Protein AF-A0A4R3TFW7-F1 (afdb_monomer)

Foldseek 3Di:
DAAAAEEQEEEDPPCPQVVVSVVVRVVVCVVNVHYYDYQYPNDPVSLVDDDDDDPRYDYDYTYDDDPNHGPPSD

Radius of gyration: 12.84 Å; Cα contacts (8 Å, |Δi|>4): 113; chains: 1; bounding box: 31×26×35 Å

Mean predicted aligned error: 3.46 Å

Sequence (74 aa):
MKLKALYGVYYSACGNTRKVIETAAETLQQYLHLPITYIDFTLPAMRKETYVFPKDALVLFGSSVYAGRLPNKM

pLDDT: mean 92.17, std 7.04, range [67.5, 98.44]

Secondary structure (DSSP, 8-state):
----EEEEEEE-TTSHHHHHHHHHHHHHHHHH---EEEEETTSTGGGSSPP---TTEEEEEEE--BTTB--TT-

InterPro domains:
  IPR029039 Flavoprotein-like superfamily [G3DSA:3.40.50.360] (9-74)
  IPR029039 Flavoprotein-like superfamily [SSF52218] (7-74)

Structure (mmCIF, N/CA/C/O backbone):
data_AF-A0A4R3TFW7-F1
#
_entry.id   AF-A0A4R3TFW7-F1
#
loop_
_atom_site.group_PDB
_atom_site.id
_atom_site.type_symbol
_atom_site.label_atom_id
_atom_site.label_alt_id
_atom_site.label_comp_id
_atom_site.label_asym_id
_atom_site.label_entity_id
_atom_site.label_seq_id
_atom_site.pdbx_PDB_ins_code
_atom_site.Cartn_x
_atom_site.Cartn_y
_atom_site.Cartn_z
_atom_site.occupancy
_atom_site.B_iso_or_equiv
_atom_site.auth_seq_id
_atom_site.auth_comp_id
_atom_site.auth_asym_id
_atom_site.auth_atom_id
_atom_site.pdbx_PDB_model_num
ATOM 1 N N . MET A 1 1 ? -21.824 -1.745 7.190 1.00 73.06 1 MET A N 1
ATOM 2 C CA . MET A 1 1 ? -20.535 -2.454 7.385 1.00 73.06 1 MET A CA 1
ATOM 3 C C . MET A 1 1 ? -19.592 -1.523 8.144 1.00 73.06 1 MET A C 1
ATOM 5 O O . MET A 1 1 ? -19.649 -0.333 7.866 1.00 73.06 1 MET A O 1
ATOM 9 N N . LYS A 1 2 ? -18.791 -2.003 9.110 1.00 90.12 2 LYS A N 1
ATOM 10 C CA . LYS A 1 2 ? -17.832 -1.172 9.872 1.00 90.12 2 LYS A CA 1
ATOM 11 C C . LYS A 1 2 ? -16.407 -1.559 9.475 1.00 90.12 2 LYS A C 1
ATOM 13 O O . LYS A 1 2 ? -16.052 -2.720 9.647 1.00 90.12 2 LYS A O 1
ATOM 18 N N . LEU A 1 3 ? -15.642 -0.609 8.936 1.00 95.19 3 LEU A N 1
ATOM 19 C CA . LEU A 1 3 ? -14.236 -0.807 8.574 1.00 95.19 3 LEU A CA 1
ATOM 20 C C . LEU A 1 3 ? -13.365 -0.899 9.835 1.00 95.19 3 LEU A C 1
ATOM 22 O O . LEU A 1 3 ? -13.664 -0.242 10.834 1.00 95.19 3 LEU A O 1
ATOM 26 N N . LYS A 1 4 ? -12.308 -1.716 9.791 1.00 96.50 4 LYS A N 1
ATOM 27 C CA . LYS A 1 4 ? -11.395 -1.948 10.926 1.00 96.50 4 LYS A CA 1
ATOM 28 C C . LYS A 1 4 ? -9.913 -1.799 10.609 1.00 96.50 4 LYS A C 1
ATOM 30 O O . LYS A 1 4 ? -9.127 -1.646 11.538 1.00 96.50 4 LYS A O 1
ATOM 35 N N . ALA A 1 5 ? -9.527 -1.855 9.341 1.00 96.50 5 ALA A N 1
ATOM 36 C CA . ALA A 1 5 ? -8.132 -1.766 8.936 1.00 96.50 5 ALA A CA 1
ATOM 37 C C . ALA A 1 5 ? -8.006 -1.070 7.585 1.00 96.50 5 ALA A C 1
ATOM 39 O O . ALA A 1 5 ? -8.912 -1.152 6.751 1.00 96.50 5 ALA A O 1
ATOM 40 N N . LEU A 1 6 ? -6.869 -0.415 7.381 1.00 97.50 6 LEU A N 1
ATOM 41 C CA . LEU A 1 6 ? -6.483 0.198 6.123 1.00 97.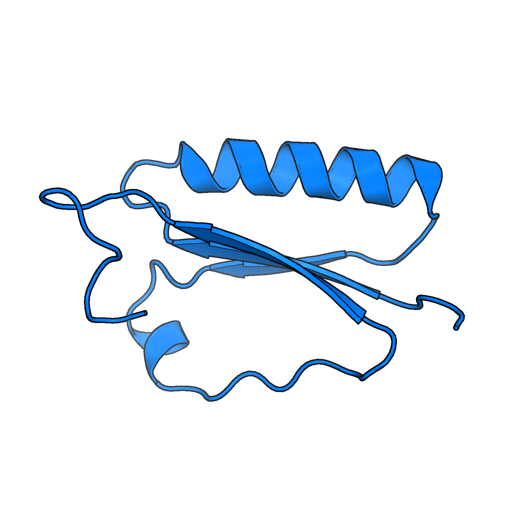50 6 LEU A CA 1
ATOM 42 C C . LEU A 1 6 ? -5.219 -0.488 5.593 1.00 97.50 6 LEU A C 1
ATOM 44 O O . LEU A 1 6 ? -4.271 -0.719 6.343 1.00 97.50 6 LEU A O 1
ATOM 48 N N . TYR A 1 7 ? -5.189 -0.793 4.301 1.00 97.94 7 TYR A N 1
ATOM 49 C CA . TYR A 1 7 ? -4.013 -1.353 3.642 1.00 97.94 7 TYR A CA 1
ATOM 50 C C . TYR A 1 7 ? -3.595 -0.465 2.480 1.00 97.94 7 TYR A C 1
ATOM 52 O O . TYR A 1 7 ? -4.413 -0.160 1.618 1.00 97.94 7 TYR A O 1
ATOM 60 N N . GLY A 1 8 ? -2.323 -0.077 2.445 1.00 97.31 8 GLY A N 1
ATOM 61 C CA . GLY A 1 8 ? -1.702 0.546 1.282 1.00 97.31 8 GLY A CA 1
ATOM 62 C C . GLY A 1 8 ? -0.843 -0.481 0.558 1.00 97.31 8 GLY A C 1
ATOM 63 O O . GLY A 1 8 ? 0.210 -0.874 1.050 1.00 97.31 8 GLY A O 1
ATOM 64 N N . VAL A 1 9 ? -1.289 -0.930 -0.606 1.00 95.75 9 VAL A N 1
ATOM 65 C CA . VAL A 1 9 ? -0.588 -1.914 -1.426 1.00 95.75 9 VAL A CA 1
ATOM 66 C C . VAL A 1 9 ? -0.070 -1.219 -2.668 1.00 95.75 9 VAL A C 1
ATOM 68 O O . VAL A 1 9 ? -0.834 -0.544 -3.363 1.00 95.75 9 VAL A O 1
ATOM 71 N N . TYR A 1 10 ? 1.219 -1.366 -2.965 1.00 94.81 10 TYR A N 1
ATOM 72 C CA . TYR A 1 10 ? 1.766 -0.743 -4.160 1.00 94.81 10 TYR A CA 1
ATOM 73 C C . TYR A 1 10 ? 2.884 -1.514 -4.839 1.00 94.81 10 TYR A C 1
ATOM 75 O O . TYR A 1 10 ? 3.699 -2.169 -4.201 1.00 94.81 10 TYR A O 1
ATOM 83 N N . TYR A 1 11 ? 2.974 -1.327 -6.153 1.00 93.56 11 TYR A N 1
ATOM 84 C CA . TYR A 1 11 ? 4.215 -1.481 -6.905 1.00 93.56 11 TYR A CA 1
ATOM 85 C C . TYR A 1 11 ? 4.666 -0.127 -7.406 1.00 93.56 11 TYR A C 1
ATOM 87 O O . TYR A 1 11 ? 3.914 0.600 -8.061 1.00 93.56 11 TYR A O 1
ATOM 95 N N . SER A 1 12 ? 5.909 0.213 -7.097 1.00 93.62 12 SER A N 1
ATOM 96 C CA . SER A 1 12 ? 6.397 1.566 -7.273 1.00 93.62 12 SER A CA 1
ATOM 97 C C . SER A 1 12 ? 7.856 1.574 -7.711 1.00 93.62 12 SER A C 1
ATOM 99 O O . SER A 1 12 ? 8.739 1.940 -6.938 1.00 93.62 12 SER A O 1
ATOM 101 N N . ALA A 1 13 ? 8.098 1.246 -8.984 1.00 90.69 13 ALA A N 1
ATOM 102 C CA . ALA A 1 13 ? 9.444 1.146 -9.557 1.00 90.69 13 ALA A CA 1
ATOM 103 C C . ALA A 1 13 ? 10.336 2.380 -9.299 1.00 90.69 13 ALA A C 1
ATOM 105 O O . ALA A 1 13 ? 11.532 2.232 -9.074 1.00 90.69 13 ALA A O 1
ATOM 106 N N . CYS A 1 14 ? 9.755 3.587 -9.297 1.00 92.62 14 CYS A N 1
ATOM 107 C CA . CYS A 1 14 ? 10.470 4.851 -9.067 1.00 92.62 14 CYS A CA 1
ATOM 108 C C . CYS A 1 14 ? 9.943 5.647 -7.856 1.00 92.62 14 CYS A C 1
ATOM 110 O O . CYS A 1 14 ? 10.138 6.853 -7.783 1.00 92.62 14 CYS A O 1
ATOM 112 N N . GLY A 1 15 ? 9.206 5.020 -6.934 1.00 94.62 15 GLY A N 1
ATOM 113 C CA . GLY A 1 15 ? 8.693 5.695 -5.723 1.00 94.62 15 GLY A CA 1
ATOM 114 C C . GLY A 1 15 ? 7.427 6.564 -5.882 1.00 94.62 15 GLY A C 1
ATOM 115 O O . GLY A 1 15 ? 6.771 6.857 -4.886 1.00 94.62 15 GLY A O 1
ATOM 116 N N . ASN A 1 16 ? 7.018 6.937 -7.100 1.00 96.31 16 ASN A N 1
ATOM 117 C CA . ASN A 1 16 ? 5.853 7.817 -7.302 1.00 96.31 16 ASN A CA 1
ATOM 118 C C . ASN A 1 16 ? 4.527 7.194 -6.844 1.00 96.31 16 ASN A C 1
ATOM 120 O O . ASN A 1 16 ? 3.744 7.839 -6.150 1.00 96.31 16 ASN A O 1
ATOM 124 N N . THR A 1 17 ? 4.275 5.935 -7.206 1.00 96.38 17 THR A N 1
ATOM 125 C CA . THR A 1 17 ? 3.049 5.232 -6.805 1.00 96.38 17 THR A CA 1
ATOM 126 C C . THR A 1 17 ? 2.998 5.035 -5.295 1.00 96.38 17 THR A C 1
ATOM 128 O O . THR A 1 17 ? 1.945 5.243 -4.698 1.00 96.38 17 THR A O 1
ATOM 131 N N . ARG A 1 18 ? 4.140 4.712 -4.673 1.00 97.06 18 ARG A N 1
ATOM 132 C CA . ARG A 1 18 ? 4.285 4.651 -3.215 1.00 97.06 18 ARG A CA 1
ATOM 133 C C . ARG A 1 18 ? 3.843 5.963 -2.578 1.00 97.06 18 ARG A C 1
ATOM 135 O O . ARG A 1 18 ? 2.972 5.942 -1.721 1.00 97.06 18 ARG A O 1
ATOM 142 N N . LYS A 1 19 ? 4.384 7.094 -3.042 1.00 98.19 19 LYS A N 1
ATOM 143 C CA . LYS A 1 19 ? 4.039 8.418 -2.507 1.00 98.19 19 LYS A CA 1
ATOM 144 C C . LYS A 1 19 ? 2.533 8.683 -2.575 1.00 98.19 19 LYS A C 1
ATOM 146 O O . LYS A 1 19 ? 1.951 9.105 -1.586 1.00 98.19 19 LYS A O 1
ATOM 151 N N . VAL A 1 20 ? 1.898 8.401 -3.715 1.00 98.06 20 VAL A N 1
ATOM 152 C CA . VAL A 1 20 ? 0.446 8.592 -3.885 1.00 98.06 20 VAL A CA 1
ATOM 153 C C . VAL A 1 20 ? -0.354 7.713 -2.919 1.00 98.06 20 VAL A C 1
ATOM 155 O O . VAL A 1 20 ? -1.269 8.213 -2.268 1.00 98.06 20 VAL A O 1
ATOM 158 N N . ILE A 1 21 ? -0.014 6.425 -2.810 1.00 98.31 21 ILE A N 1
ATOM 159 C CA . ILE A 1 21 ? -0.735 5.487 -1.942 1.00 98.31 21 ILE A CA 1
ATOM 160 C C . ILE A 1 21 ? -0.532 5.825 -0.465 1.00 98.31 21 ILE A C 1
ATOM 162 O O . ILE A 1 21 ? -1.520 5.885 0.258 1.00 98.31 21 ILE A O 1
ATOM 166 N N . GLU A 1 22 ? 0.701 6.092 -0.027 1.00 98.19 22 GLU A N 1
ATOM 167 C CA . GLU A 1 22 ? 0.999 6.463 1.363 1.00 98.19 22 GLU A CA 1
ATOM 168 C C . GLU A 1 22 ? 0.275 7.761 1.745 1.00 98.19 22 GLU A C 1
ATOM 170 O O . GLU A 1 22 ? -0.462 7.774 2.725 1.00 98.19 22 GLU A O 1
ATOM 175 N N . THR A 1 23 ? 0.332 8.810 0.914 1.00 98.44 2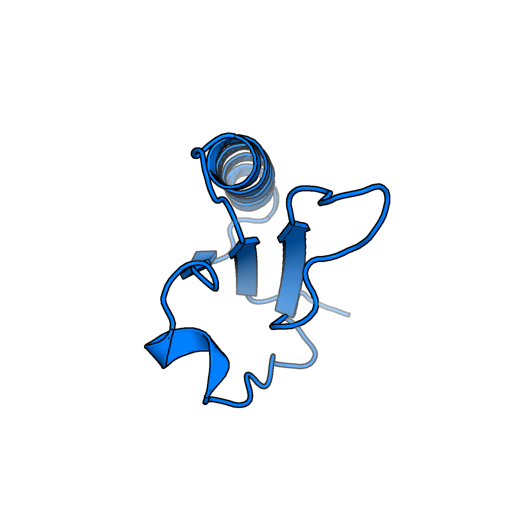3 THR A N 1
ATOM 176 C CA . THR A 1 23 ? -0.383 10.071 1.192 1.00 98.44 23 THR A CA 1
ATOM 177 C C . THR A 1 23 ? -1.903 9.887 1.269 1.00 98.44 23 THR A C 1
ATOM 179 O O . THR A 1 23 ? -2.550 10.410 2.179 1.00 98.44 23 THR A O 1
ATOM 182 N N . ALA A 1 24 ? -2.501 9.145 0.331 1.00 98.19 24 ALA A N 1
ATOM 183 C CA . ALA A 1 24 ? -3.942 8.891 0.347 1.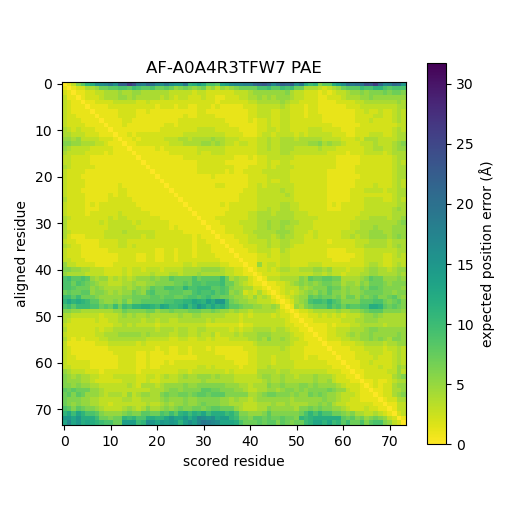00 98.19 24 ALA A CA 1
ATOM 184 C C . ALA A 1 24 ? -4.359 8.063 1.573 1.00 98.19 24 ALA A C 1
ATOM 186 O O . ALA A 1 24 ? -5.381 8.340 2.203 1.00 98.19 24 ALA A O 1
ATOM 187 N N . ALA A 1 25 ? -3.562 7.059 1.926 1.00 98.00 25 ALA A N 1
ATOM 188 C CA . ALA A 1 25 ? -3.859 6.151 3.016 1.00 98.00 25 ALA A CA 1
ATOM 189 C C . ALA A 1 25 ? -3.660 6.812 4.394 1.00 98.00 25 ALA A C 1
ATOM 191 O O . ALA A 1 25 ? -4.498 6.633 5.275 1.00 98.00 25 ALA A O 1
ATOM 192 N N . GLU A 1 26 ? -2.636 7.653 4.558 1.00 97.94 26 GLU A N 1
ATOM 193 C CA . GLU A 1 26 ? -2.439 8.505 5.741 1.00 97.94 26 GLU A CA 1
ATOM 194 C C . GLU A 1 26 ? -3.595 9.491 5.921 1.00 97.94 26 GLU A C 1
ATOM 196 O O . GLU A 1 26 ? -4.132 9.631 7.020 1.00 97.94 26 GLU A O 1
ATOM 201 N N . THR A 1 27 ? -4.046 10.113 4.828 1.00 98.12 27 THR A N 1
ATOM 202 C CA . THR A 1 27 ? -5.211 11.008 4.849 1.00 98.12 27 THR A CA 1
ATOM 203 C C . THR A 1 27 ? -6.451 10.254 5.338 1.00 98.12 27 THR A C 1
ATOM 205 O O . THR A 1 27 ? -7.145 10.702 6.248 1.00 98.12 27 THR A O 1
ATOM 208 N N . LEU A 1 28 ? -6.719 9.061 4.798 1.00 97.25 28 LEU A N 1
ATOM 209 C CA . LEU A 1 28 ? -7.843 8.232 5.243 1.00 97.25 28 LEU A CA 1
ATOM 210 C C . LEU A 1 28 ? -7.697 7.760 6.690 1.00 97.25 28 LEU A C 1
ATOM 212 O O . LEU A 1 28 ? -8.694 7.711 7.407 1.00 97.25 28 LEU A O 1
ATOM 216 N N . GLN A 1 29 ? -6.486 7.434 7.138 1.00 96.44 29 GLN A N 1
ATOM 217 C CA . GLN A 1 29 ? -6.233 7.085 8.531 1.00 96.44 29 GLN A CA 1
ATOM 218 C C . GLN A 1 29 ? -6.629 8.228 9.474 1.00 96.44 29 GLN A C 1
ATOM 220 O O . GLN A 1 29 ? -7.249 7.953 10.498 1.00 96.44 29 GLN A O 1
ATOM 225 N N . GLN A 1 30 ? -6.338 9.485 9.130 1.00 96.44 30 GLN A N 1
ATOM 226 C CA . GLN A 1 30 ? -6.715 10.643 9.950 1.00 96.44 30 GLN A CA 1
ATOM 227 C C . GLN A 1 30 ? -8.236 10.802 10.080 1.00 96.44 30 GLN A C 1
ATOM 229 O O . GLN A 1 30 ? -8.729 11.125 11.156 1.00 96.44 30 GLN A O 1
ATOM 234 N N . TYR A 1 31 ? -8.999 10.540 9.015 1.00 96.75 31 TYR A N 1
ATOM 235 C CA . TYR A 1 31 ? -10.463 10.634 9.062 1.00 96.75 31 TYR A CA 1
ATOM 236 C C . TYR A 1 31 ? -11.118 9.419 9.726 1.00 96.75 31 TYR A C 1
ATOM 238 O O . TYR A 1 31 ? -12.068 9.552 10.499 1.00 96.75 31 TYR A O 1
ATOM 246 N N . LEU A 1 32 ? -10.629 8.217 9.419 1.00 95.62 32 LEU A N 1
ATOM 247 C CA . LEU A 1 32 ? -11.255 6.958 9.826 1.00 95.62 32 LEU A CA 1
ATOM 248 C C . LEU A 1 32 ? -10.726 6.427 11.163 1.00 95.62 32 LEU A C 1
ATOM 250 O O . LEU A 1 32 ? -11.373 5.572 11.763 1.00 95.62 32 LEU A O 1
ATOM 254 N N . HIS A 1 33 ? -9.582 6.933 11.632 1.00 96.31 33 HIS A N 1
ATOM 255 C CA . HIS A 1 33 ? -8.902 6.504 12.857 1.00 96.31 33 HIS A CA 1
ATOM 256 C C . HIS A 1 33 ? -8.618 4.992 12.876 1.00 96.31 33 HIS A C 1
ATOM 258 O O . HIS A 1 33 ? -8.784 4.319 13.893 1.00 96.31 33 HIS A O 1
ATOM 264 N N . LEU A 1 34 ? -8.217 4.442 11.723 1.00 96.44 34 LEU A N 1
ATOM 265 C CA . LEU A 1 34 ? -7.931 3.017 11.543 1.00 96.44 34 LEU A CA 1
ATOM 266 C C . LEU A 1 34 ? -6.421 2.747 11.459 1.00 96.44 34 LEU A C 1
ATOM 268 O O . LEU A 1 34 ? -5.677 3.563 10.904 1.00 96.44 34 LEU A O 1
ATOM 272 N N . PRO A 1 35 ? -5.946 1.590 11.953 1.00 96.62 35 PRO A N 1
ATOM 273 C CA . PRO A 1 35 ? -4.563 1.179 11.752 1.00 96.62 35 PRO A CA 1
ATOM 274 C C . PRO A 1 35 ? -4.277 0.969 10.262 1.00 96.62 35 PRO A C 1
ATOM 276 O O . PRO A 1 35 ? -5.134 0.481 9.519 1.00 96.62 35 PRO A O 1
ATOM 279 N N . ILE A 1 36 ? -3.060 1.323 9.848 1.00 97.56 36 ILE A N 1
ATOM 280 C CA . ILE A 1 36 ? -2.588 1.200 8.468 1.00 97.56 36 ILE A CA 1
ATOM 281 C C . ILE A 1 36 ? -1.452 0.184 8.361 1.00 97.56 36 ILE A C 1
ATOM 283 O O . ILE A 1 36 ? -0.569 0.134 9.215 1.00 97.56 36 ILE A O 1
ATOM 287 N N . THR A 1 37 ? -1.469 -0.638 7.314 1.00 97.06 37 THR A N 1
ATOM 288 C CA . THR A 1 37 ? -0.377 -1.558 6.965 1.00 97.06 37 THR A CA 1
ATOM 289 C C . THR A 1 37 ? 0.012 -1.376 5.503 1.00 97.06 37 THR A C 1
ATOM 291 O O . THR A 1 37 ? -0.859 -1.308 4.635 1.00 97.06 37 THR A O 1
ATOM 294 N N . TYR A 1 38 ? 1.314 -1.321 5.223 1.00 96.31 38 TYR A N 1
ATOM 295 C CA . TYR A 1 38 ? 1.836 -1.184 3.864 1.00 96.31 38 TYR A CA 1
ATOM 296 C C . TYR A 1 38 ? 2.396 -2.501 3.332 1.00 96.31 38 TYR A C 1
ATOM 298 O O . TYR A 1 38 ? 3.074 -3.227 4.057 1.00 96.31 38 TYR A O 1
ATOM 306 N N . ILE A 1 39 ? 2.128 -2.794 2.057 1.00 94.12 39 ILE A N 1
ATOM 307 C CA . ILE A 1 39 ? 2.651 -3.968 1.352 1.00 94.12 39 ILE A CA 1
ATOM 308 C C . ILE A 1 39 ? 3.314 -3.503 0.052 1.00 94.12 39 ILE A C 1
ATOM 310 O O . ILE A 1 39 ? 2.639 -3.052 -0.876 1.00 94.12 39 ILE A O 1
ATOM 314 N N . ASP A 1 40 ? 4.641 -3.629 -0.010 1.00 92.69 40 ASP A N 1
ATOM 315 C CA . ASP A 1 40 ? 5.443 -3.242 -1.174 1.00 92.69 40 ASP A CA 1
ATOM 316 C C . ASP A 1 40 ? 5.675 -4.434 -2.120 1.00 92.69 40 ASP A C 1
ATOM 318 O O . ASP A 1 40 ? 6.570 -5.261 -1.931 1.00 92.69 40 ASP A O 1
ATOM 322 N N . PHE A 1 41 ? 4.885 -4.492 -3.190 1.00 90.19 41 PHE A N 1
ATOM 323 C CA . PHE A 1 41 ? 4.983 -5.490 -4.258 1.00 90.19 41 PHE A CA 1
ATOM 324 C C . PHE A 1 41 ? 6.165 -5.260 -5.209 1.00 90.19 41 PHE A C 1
ATOM 326 O O . PHE A 1 41 ? 6.396 -6.067 -6.116 1.00 90.19 41 PHE A O 1
ATOM 333 N N . THR A 1 42 ? 6.948 -4.190 -5.039 1.00 88.06 42 THR A N 1
ATOM 334 C CA . THR A 1 42 ? 8.145 -3.927 -5.855 1.00 88.06 42 THR A CA 1
ATOM 335 C C . THR A 1 42 ? 9.218 -4.997 -5.622 1.00 88.06 42 THR A C 1
ATOM 337 O O . THR A 1 42 ? 9.936 -5.372 -6.558 1.00 88.06 42 THR A O 1
ATOM 340 N N . LEU A 1 43 ? 9.270 -5.589 -4.424 1.00 82.19 43 LEU A N 1
ATOM 341 C CA . LEU A 1 43 ? 10.220 -6.645 -4.074 1.00 82.19 43 LEU A CA 1
ATO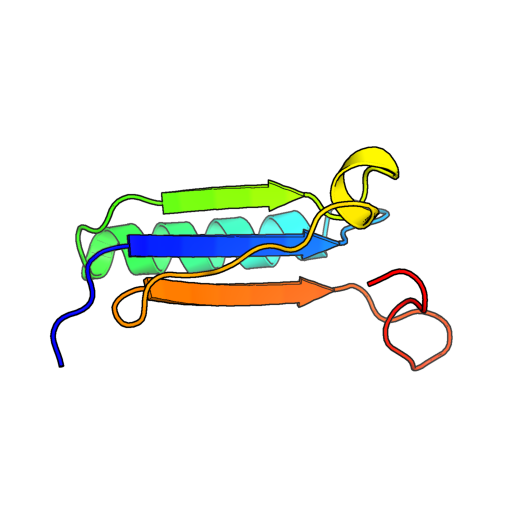M 342 C C . LEU A 1 43 ? 9.792 -8.026 -4.621 1.00 82.19 43 LEU A C 1
ATOM 344 O O . LEU A 1 43 ? 8.643 -8.430 -4.452 1.00 82.19 43 LEU A O 1
ATOM 348 N N . PRO A 1 44 ? 10.701 -8.813 -5.239 1.00 83.00 44 PRO A N 1
ATOM 349 C CA . PRO A 1 44 ? 10.377 -10.143 -5.767 1.00 83.00 44 PRO A CA 1
ATOM 350 C C . PRO A 1 44 ? 9.811 -11.139 -4.758 1.00 83.00 44 PRO A C 1
ATOM 352 O O . PRO A 1 44 ? 8.999 -11.972 -5.149 1.00 83.00 44 PRO A O 1
ATOM 355 N N . ALA A 1 45 ? 10.242 -11.072 -3.497 1.00 82.06 45 ALA A N 1
ATOM 356 C CA . ALA A 1 45 ? 9.764 -11.967 -2.445 1.00 82.06 45 ALA A CA 1
ATOM 357 C C . ALA A 1 45 ? 8.264 -11.775 -2.178 1.00 82.06 45 ALA A C 1
ATOM 359 O O . ALA A 1 45 ? 7.526 -12.751 -2.110 1.00 82.06 45 ALA A O 1
ATOM 360 N N . MET A 1 46 ? 7.812 -10.519 -2.164 1.00 80.44 46 MET A N 1
ATOM 361 C CA . MET A 1 46 ? 6.423 -10.147 -1.882 1.00 80.44 46 MET A CA 1
ATOM 362 C C . MET A 1 46 ? 5.456 -10.596 -2.983 1.00 80.44 46 MET A C 1
ATOM 364 O O . MET A 1 46 ? 4.263 -10.682 -2.762 1.00 80.44 46 MET A O 1
ATOM 368 N N . ARG A 1 47 ? 5.952 -10.951 -4.174 1.00 80.38 47 ARG A N 1
ATOM 369 C CA . ARG A 1 47 ? 5.122 -11.458 -5.282 1.00 80.38 47 ARG A CA 1
ATOM 370 C C . ARG A 1 47 ? 4.876 -12.967 -5.245 1.00 80.38 47 ARG A C 1
ATOM 372 O O . ARG A 1 47 ? 4.184 -13.491 -6.110 1.00 80.38 47 ARG A O 1
ATOM 379 N N . LYS A 1 48 ? 5.507 -13.690 -4.317 1.00 79.81 48 LYS A N 1
ATOM 380 C CA . LYS A 1 48 ? 5.363 -15.151 -4.200 1.00 79.81 48 LYS A CA 1
ATOM 381 C C . LYS A 1 48 ? 4.277 -15.563 -3.211 1.00 79.81 48 LYS A C 1
ATOM 383 O O . LYS A 1 48 ? 3.93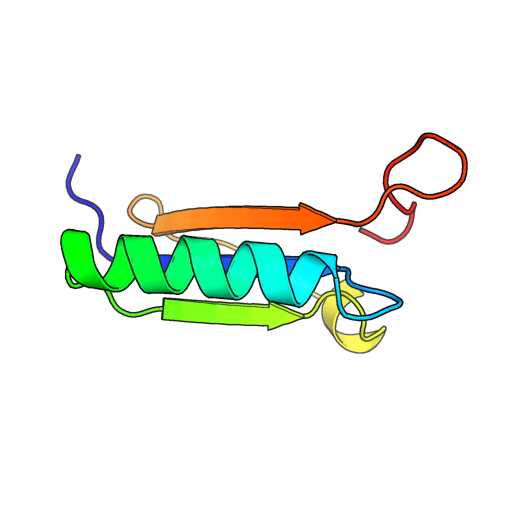7 -16.741 -3.155 1.00 79.81 48 LYS A O 1
ATOM 388 N N . GLU A 1 49 ? 3.759 -14.616 -2.440 1.00 78.31 49 GLU A N 1
ATOM 389 C CA . GLU A 1 49 ? 2.761 -14.867 -1.410 1.00 78.31 49 GLU A CA 1
ATOM 390 C C . GLU A 1 49 ? 1.364 -14.459 -1.877 1.00 78.31 49 GLU A C 1
ATOM 392 O O . GLU A 1 49 ? 1.193 -13.555 -2.693 1.00 78.31 49 GLU A O 1
ATOM 397 N N . THR A 1 50 ? 0.348 -15.143 -1.353 1.00 85.44 50 THR A N 1
ATOM 398 C CA . THR A 1 50 ? -1.050 -14.741 -1.529 1.00 85.44 50 THR A CA 1
ATOM 399 C C . THR A 1 50 ? -1.467 -13.913 -0.325 1.00 85.44 50 THR A C 1
ATOM 401 O O . THR A 1 50 ? -1.475 -14.414 0.798 1.00 85.44 50 THR A O 1
ATOM 404 N N . TYR A 1 51 ? -1.850 -12.659 -0.555 1.00 89.12 51 TYR A N 1
ATOM 405 C CA . TYR A 1 51 ? -2.370 -11.798 0.503 1.00 89.12 51 TYR A CA 1
ATOM 406 C C . TYR A 1 51 ? -3.884 -11.928 0.587 1.00 89.12 51 TYR A C 1
ATOM 408 O O . TYR A 1 51 ? -4.598 -11.724 -0.394 1.00 89.12 51 TYR A O 1
ATOM 416 N N . VAL A 1 52 ? -4.372 -12.247 1.783 1.00 92.38 52 VAL A N 1
ATOM 417 C CA . VAL A 1 52 ? -5.801 -12.300 2.089 1.00 92.38 52 VAL A CA 1
ATOM 418 C C . VAL A 1 52 ? -6.127 -11.141 3.016 1.00 92.38 52 VAL A C 1
ATOM 420 O O . VAL A 1 52 ? -5.546 -11.015 4.093 1.00 92.38 52 VAL A O 1
ATOM 423 N N . PHE A 1 53 ? -7.068 -10.299 2.599 1.00 94.38 53 PHE A N 1
ATOM 424 C CA . PHE A 1 53 ? -7.515 -9.159 3.390 1.00 94.38 53 PHE A CA 1
ATOM 425 C C . PHE A 1 53 ? -8.809 -9.498 4.142 1.00 94.38 53 PHE A C 1
ATOM 427 O O . PHE A 1 53 ? -9.694 -10.150 3.579 1.00 94.38 53 PHE A O 1
ATOM 434 N N . PRO A 1 54 ? -8.957 -9.049 5.401 1.00 93.56 54 PRO A N 1
ATOM 435 C CA . PRO A 1 54 ? -10.213 -9.169 6.130 1.00 93.56 54 PRO A CA 1
ATOM 436 C C . PRO A 1 54 ? -11.373 -8.493 5.389 1.00 93.56 54 PRO A C 1
ATOM 438 O O . PRO A 1 54 ? -11.199 -7.463 4.742 1.00 93.56 54 PRO A O 1
ATOM 441 N N . LYS A 1 55 ? -12.591 -9.021 5.544 1.00 94.62 55 LYS A N 1
ATOM 442 C CA . LYS A 1 55 ? -13.806 -8.462 4.913 1.00 94.62 55 LYS A CA 1
ATOM 443 C C . LYS A 1 55 ? -14.112 -7.010 5.308 1.00 94.62 55 LYS A C 1
ATOM 445 O O . LYS A 1 55 ? -14.887 -6.333 4.645 1.00 94.62 55 LYS A O 1
ATOM 450 N N . ASP A 1 56 ? -13.580 -6.571 6.442 1.00 96.12 56 ASP A N 1
ATOM 451 C CA . ASP A 1 56 ? -13.732 -5.244 7.030 1.00 96.12 56 ASP A CA 1
ATOM 452 C C . ASP A 1 56 ? -12.495 -4.354 6.812 1.00 96.12 56 ASP A C 1
ATOM 454 O O . ASP A 1 56 ? -12.355 -3.314 7.459 1.00 96.12 56 ASP A O 1
ATOM 458 N N . ALA A 1 57 ? -11.611 -4.733 5.888 1.00 96.62 57 ALA A N 1
ATOM 459 C CA . ALA A 1 57 ? -10.478 -3.925 5.471 1.00 96.62 57 ALA A CA 1
ATOM 460 C C . ALA A 1 57 ? -10.827 -3.006 4.290 1.00 96.62 57 ALA A C 1
ATOM 462 O O . ALA A 1 57 ? -11.536 -3.398 3.364 1.00 96.62 57 ALA A O 1
ATOM 463 N N . LEU A 1 58 ? -10.270 -1.795 4.301 1.00 96.94 58 LEU A N 1
ATOM 464 C CA . LEU A 1 58 ? -10.197 -0.926 3.130 1.00 96.94 58 LEU A CA 1
ATOM 465 C C . LEU A 1 58 ? -8.800 -1.043 2.514 1.00 96.94 58 LEU A C 1
ATOM 467 O O . LEU A 1 58 ? -7.807 -0.775 3.187 1.00 96.94 58 LEU A O 1
ATOM 471 N N . VAL A 1 59 ? -8.721 -1.430 1.242 1.00 97.12 59 VAL A N 1
ATOM 472 C CA . VAL A 1 59 ? -7.451 -1.631 0.530 1.00 97.12 59 VAL A CA 1
ATOM 473 C C . VAL A 1 59 ? -7.292 -0.566 -0.552 1.00 97.12 59 VAL A C 1
ATOM 475 O O . VAL A 1 59 ? -8.117 -0.465 -1.456 1.00 97.12 59 VAL A O 1
ATOM 478 N N . LEU A 1 60 ? -6.213 0.211 -0.474 1.00 97.56 60 LEU A N 1
ATOM 479 C CA . LEU A 1 60 ? -5.743 1.094 -1.533 1.00 97.56 60 LEU A CA 1
ATOM 480 C C . LEU A 1 60 ? -4.667 0.351 -2.316 1.00 97.56 60 LEU A C 1
ATOM 482 O O . LEU A 1 60 ? -3.581 0.120 -1.793 1.00 97.56 60 LEU A O 1
ATOM 486 N N . PHE A 1 61 ? -4.965 -0.022 -3.558 1.00 95.50 61 PHE A N 1
ATOM 487 C CA . PHE A 1 61 ? -4.027 -0.730 -4.425 1.00 95.50 61 PHE A CA 1
ATOM 488 C C . PHE A 1 61 ? -3.565 0.182 -5.562 1.00 95.50 61 PHE A C 1
ATOM 490 O O . PHE A 1 61 ? -4.379 0.640 -6.364 1.00 95.50 61 PHE A O 1
ATOM 497 N N . GLY A 1 62 ? -2.260 0.437 -5.646 1.00 95.44 62 GLY A N 1
ATOM 498 C CA . GLY A 1 62 ? -1.659 1.281 -6.675 1.00 95.44 62 GLY A CA 1
ATOM 499 C C 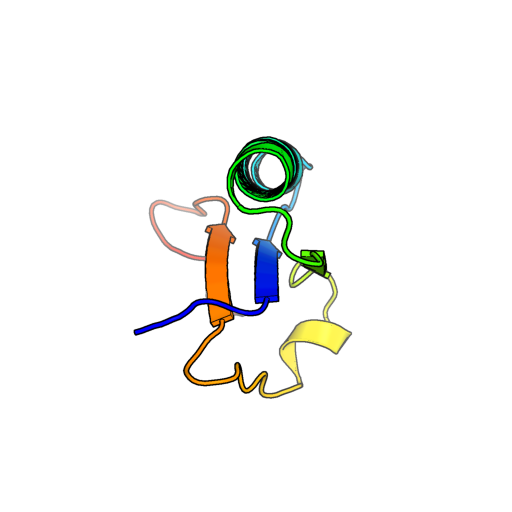. GLY A 1 62 ? -0.548 0.580 -7.443 1.00 95.44 62 GLY A C 1
ATOM 500 O O . GLY A 1 62 ? 0.271 -0.139 -6.885 1.00 95.44 62 GLY A O 1
ATOM 501 N N . SER A 1 63 ? -0.443 0.844 -8.739 1.00 94.56 63 SER A N 1
ATOM 502 C CA . SER A 1 63 ? 0.712 0.409 -9.523 1.00 94.56 63 SER A CA 1
ATOM 503 C C . SER A 1 63 ? 1.049 1.433 -10.589 1.00 94.56 63 SER A C 1
ATOM 505 O O . SER A 1 63 ? 0.158 2.043 -11.179 1.00 94.56 63 SER A O 1
ATOM 507 N N . SER A 1 64 ? 2.337 1.590 -10.881 1.00 91.38 64 SER A N 1
ATOM 508 C CA . SER A 1 64 ? 2.770 2.276 -12.097 1.00 91.38 64 SER A CA 1
ATOM 509 C C . SER A 1 64 ? 2.313 1.509 -13.338 1.00 91.38 64 SER A C 1
ATOM 511 O O . SER A 1 64 ? 2.342 0.276 -13.347 1.00 91.38 64 SER A O 1
ATOM 513 N N . VAL A 1 65 ? 1.955 2.238 -14.394 1.00 91.31 65 VAL A N 1
ATOM 514 C CA . VAL A 1 65 ? 1.705 1.672 -15.724 1.00 91.31 65 VAL A CA 1
ATOM 515 C C . VAL A 1 65 ? 3.040 1.400 -16.415 1.00 91.31 65 VAL A C 1
ATOM 517 O O . VAL A 1 65 ? 3.933 2.243 -16.408 1.00 91.31 65 VAL A O 1
ATOM 520 N N . TYR A 1 66 ? 3.162 0.236 -17.045 1.00 87.19 66 TYR A N 1
ATOM 521 C CA . TYR A 1 66 ? 4.300 -0.149 -17.869 1.00 87.19 66 TYR A CA 1
ATOM 522 C C . TYR A 1 66 ? 3.807 -0.526 -19.267 1.00 87.19 66 TYR A C 1
ATOM 524 O O . TYR A 1 66 ? 2.960 -1.406 -19.407 1.00 87.19 66 TYR A O 1
ATOM 532 N N . ALA A 1 67 ? 4.292 0.170 -20.300 1.00 89.69 67 ALA A N 1
ATOM 533 C CA . ALA A 1 67 ? 3.868 -0.027 -21.694 1.00 89.69 67 ALA A CA 1
ATOM 534 C C . ALA A 1 67 ? 2.330 -0.034 -21.885 1.00 89.69 67 ALA A C 1
ATOM 536 O O . ALA A 1 67 ? 1.773 -0.862 -22.605 1.00 89.69 67 ALA A O 1
ATOM 537 N N . GLY A 1 68 ? 1.631 0.871 -21.190 1.00 92.00 68 GLY A N 1
ATOM 538 C CA . GLY A 1 68 ? 0.169 0.989 -21.248 1.00 92.00 68 GLY A CA 1
ATOM 539 C C . GLY A 1 68 ? -0.605 -0.076 -20.461 1.00 92.00 68 GLY A C 1
ATOM 540 O O . GLY A 1 68 ? -1.822 -0.152 -20.599 1.00 92.00 68 GLY A O 1
ATOM 541 N N . ARG A 1 69 ? 0.064 -0.908 -19.650 1.00 90.62 69 ARG A N 1
ATOM 542 C CA . ARG A 1 69 ? -0.558 -1.998 -18.881 1.00 90.62 69 ARG A CA 1
ATOM 543 C C . ARG A 1 69 ? -0.100 -2.030 -17.425 1.00 90.62 69 ARG A C 1
ATOM 545 O O . ARG A 1 69 ? 0.883 -1.393 -17.051 1.00 90.62 69 ARG A O 1
ATOM 552 N N . LEU A 1 70 ? -0.809 -2.802 -16.604 1.00 89.88 70 LEU A N 1
ATOM 553 C CA . LEU A 1 70 ? -0.325 -3.188 -15.281 1.00 89.88 70 LEU A CA 1
ATOM 554 C C . LEU A 1 70 ? 0.901 -4.116 -15.435 1.00 89.88 70 LEU A C 1
ATOM 556 O O . LEU A 1 70 ? 0.911 -4.935 -16.357 1.00 89.88 70 LEU A O 1
ATOM 560 N N . PRO A 1 71 ? 1.931 -4.024 -14.576 1.00 85.56 71 PRO A N 1
ATOM 561 C CA . PRO A 1 71 ? 3.065 -4.940 -14.619 1.00 85.56 71 PRO A CA 1
ATOM 562 C C . PRO A 1 71 ? 2.624 -6.401 -14.441 1.00 85.56 71 PRO A C 1
ATOM 564 O O . PRO A 1 71 ? 1.918 -6.731 -13.498 1.00 85.56 71 PRO A O 1
ATOM 567 N N . ASN A 1 72 ? 3.100 -7.296 -15.312 1.00 80.38 72 ASN A N 1
ATOM 568 C CA . ASN A 1 72 ? 2.661 -8.703 -15.382 1.00 80.38 72 ASN A CA 1
ATOM 569 C C . ASN A 1 72 ? 2.979 -9.568 -14.151 1.00 80.38 72 ASN A C 1
ATOM 571 O O . ASN A 1 72 ? 2.577 -10.724 -14.105 1.00 80.38 72 ASN A O 1
ATOM 575 N N . LYS A 1 73 ? 3.784 -9.067 -13.212 1.00 68.56 73 LYS A N 1
ATOM 576 C CA . LYS A 1 73 ? 4.184 -9.817 -12.012 1.00 68.56 73 LYS A CA 1
ATOM 577 C C . LYS A 1 73 ? 3.403 -9.379 -10.767 1.00 68.56 73 LYS A C 1
ATOM 579 O O . LYS A 1 73 ? 3.861 -9.642 -9.664 1.00 68.56 73 LYS A O 1
ATOM 584 N N . MET A 1 74 ? 2.301 -8.661 -10.954 1.00 67.50 74 MET A N 1
ATOM 585 C CA . MET A 1 74 ? 1.415 -8.195 -9.886 1.00 67.50 74 MET A CA 1
ATOM 586 C C . MET A 1 74 ? 0.318 -9.206 -9.610 1.00 67.50 74 MET A C 1
ATOM 588 O O . MET A 1 74 ? -0.162 -9.807 -10.597 1.00 67.50 74 MET A O 1
#

Organism: NCBI:txid1796635

Nearest PDB structures (foldseek):
  6k1x-assembly1_A  TM=6.151E-01  e=1.017E+00  Rhodothermus marinus DSM 4252
  8wxm-assembly1_A  TM=6.038E-01  e=1.089E+00  Rhodothermus marinus DSM 4252
  4kq9-assembly1_A  TM=5.771E-01  e=1.089E+00  Conexibacter woesei DSM 14684
  6k1w-assembly1_A  TM=6.095E-01  e=1.433E+00  Rhodothermus marinus DSM 4252
  1vlj-assembly1_A  TM=5.442E-01  e=2.481E+00  Thermotoga maritima MSB8

Solvent-accessible surface area (backbone atoms only — not comparable to full-atom values): 4493 Å² total; per-residue (Å²): 136,73,77,67,36,36,34,32,35,27,29,34,95,82,47,61,37,42,52,54,39,52,55,54,46,53,54,46,28,72,76,68,73,38,60,76,48,78,45,64,50,66,43,76,72,56,56,74,59,86,87,82,76,62,94,38,49,48,75,48,80,40,62,54,74,49,98,91,33,74,56,89,76,112

=== Feature glossary ===
Annotated list of the representations used here:

Nearest PDB structures. The Foldseek neighbor list gives the closest experimentally determined structures in the PDB, ranked by structural alignment. TM-score near 1 means near-identical fold; near 0.3 means only rough topology match. This is how one finds what a novel AlphaFold prediction most resembles in the solved-structure universe.

Foldseek 3Di. Foldseek's 3Di representation compresses backbone geometry into a per-residue letter drawn from a learned twenty-state alphabet. It captures the tertiary interaction pattern around each residue — which residues are packed against it in space, regardless of where they are in sequence.

Radius of gyration, Cα contacts, bounding box. Radius of gyration (Rg) is the root-mean-square distance of Cα atoms from their centroid — a single number for overall size and compactness. A globular domain of N residues has Rg ≈ 2.2·N^0.38 Å; an extended or disordered chain has a much larger Rg. The Cα contact count is the number of residue p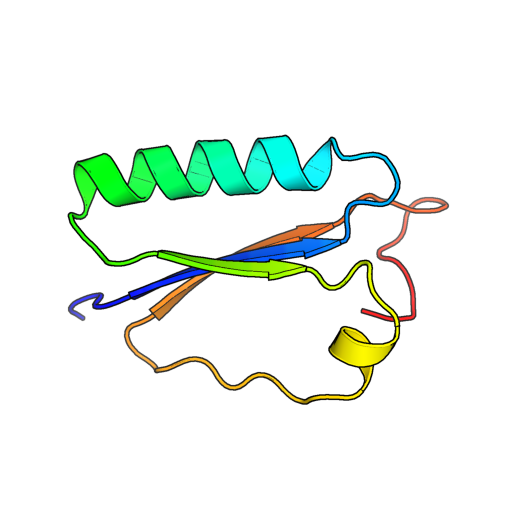airs whose Cα atoms are within 8 Å and are more than four positions apart in sequence — a standard proxy for tertiary packing density. The bounding box is the smallest axis-aligned box enclosing all Cα atoms.

InterPro / GO / CATH / organism. The annotation block draws on four external resources. InterPro: which protein families and domains the sequence belongs to. GO: standardized terms for what the protein does, what process it participates in, and where in the cell it acts. CATH: which structural fold it has in the CATH hierarchy. Organism: the species of origin.

mmCIF coordinates. The mmCIF block holds the 3D Cartesian coordinates of each backbone atom (N, Cα, C, O) in ångströms. mmCIF is the PDB's canonical archive format — a tagged-loop text representation of the atomic model.

pLDDT. pLDDT is the predicted lDDT-Cα score: AlphaFold's confidence that the local environment of each residue (all inter-atomic distances within 15 Å) is correctly placed. It is a per-residue number between 0 and 100, with higher meaning more reliable.

Backbone torsions (φ/ψ). φ (phi) and ψ (psi) are the two rotatable backbone dihedrals per residue: φ is the C(i-1)–N–Cα–C torsion, ψ is the N–Cα–C–N(i+1) torsion, both in degrees on (−180°, 180°]. α-helical residues cluster near (−60°, −45°); β-strand residues near (−120°, +130°). A Ramachandran plot is simply a scatter of (φ, ψ) for every residue.

B-factor. For experimental (PDB) structures, the B-factor (temperature factor) quantifies the positional spread of each atom in the crystal — a combination of thermal vibration and static disorder — in units of Å². High B-factors mark flexible loops or poorly resolved regions; low B-factors mark the rigid, well-ordered core.

Secondary structure (3-state, P-SEA). SS3 is a coarse helix/strand/coil call (letters a/b/c) made by the P-SEA algorithm from inter-Cα distances and dihedrals. It is less detailed than DSSP but needs only Cα positions.

Predicted aligned error. Predicted aligned error is AlphaFold's pairwise confidence. Un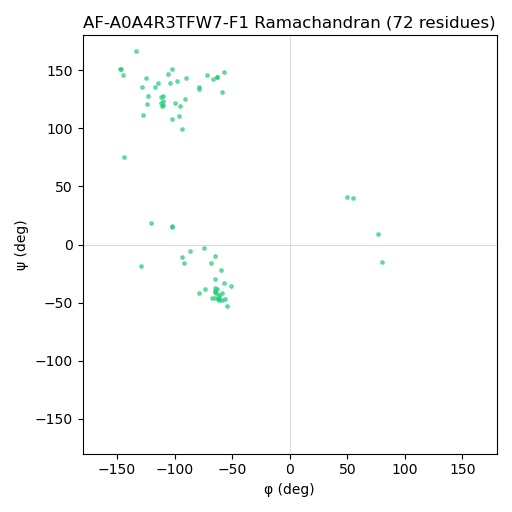like pLDDT (per-residu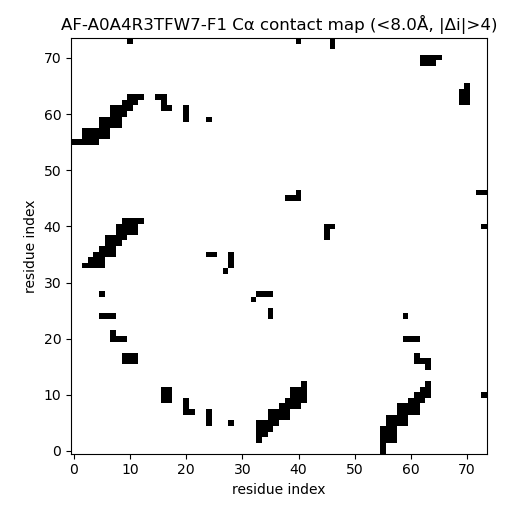e), PAE is per-residue-pair and captures whether two parts of the structure are correctly placed relative to each other. Units are ångströms of expected positional error.

Solvent-accessible surface area. Solvent-accessible surface area (SASA) is the area in Å² traced out by the centre of a 1.4 Å probe sphere (a water molecule) rolled over the protein's van der Waals surface (Shrake–Rupley / Lee–Richards construction). Buried residues have near-zero SASA; fully exposed residues can exceed 200 Å². The total SASA scales roughly with the number of surface residues.

Secondary structure (8-state, DSSP). The SS8 string is DSSP's per-residue secondary-structure call. α-helix (H) means an i→i+4 H-bond ladder; β-strand (E) means the residue participates in a β-sheet; 3₁₀ (G) and π (I) are tighter and wider helices; T/S are turns/bends; '-' is loop.

Rendered structure images. Structure images are PyMOL renders from six orthogonal camera directions. Cartoon representation draws helices as coils and strands as arrows; sticks shows the backbone as bonds; surface shows the solvent-excluded envelope. Rainbow coloring maps sequence position to hue (blue→red, N→C); chain coloring assigns a distinct color per polypeptide.

Sequence. The amino-acid sequence is the protein's primary structure: the linear order of residues from the N-terminus to the C-terminus, written in one-letter code. Everything else here — the 3D coordinates, the secondary structure, the domain annotations — is ultimately a consequence of this string.

Contact-map, Ramachandran, and PAE plots. Three diagnostic plots accompany the record. The Cα contact map visualizes the tertiary structure as a 2D adjacency matrix (8 Å cutoff, sequence-local contacts suppressed). The Ramachandran plot shows the distribution of backbone (φ, ψ) torsions, with points in the α and β basins reflecting secondary structure content. The PAE plot shows AlphaFold's inter-residue confidence as a color matrix.